Protein AF-S9V0T1-F1 (afdb_monomer_lite)

Organism: NCBI:txid28005

Foldseek 3Di:
DVVVCVVVVHDPVVDDDDDDDDPDDQDVVVVQADPVRHGPVVVVCVVCVVVVVVRVVPD

Secondary structure (DSSP, 8-state):
-HHHHHHTT--GGGS-------SPPP-TTTTSB-TTS-B-HHHHHHHTHHHHHHHHH--

Radius of gyration: 14.18 Å; chains: 1; bounding box: 34×17×36 Å

Structure (mmCIF, N/CA/C/O backbone):
data_AF-S9V0T1-F1
#
_entry.id   AF-S9V0T1-F1
#
loop_
_atom_site.group_PDB
_atom_site.id
_atom_site.type_symbol
_atom_site.label_atom_id
_atom_site.label_alt_id
_atom_site.label_comp_id
_atom_site.label_asym_id
_atom_site.label_entity_id
_atom_site.label_seq_id
_atom_site.pdbx_PDB_ins_code
_atom_site.Cartn_x
_atom_site.Cartn_y
_atom_site.Cartn_z
_atom_site.occupancy
_atom_site.B_iso_or_equiv
_atom_site.auth_seq_id
_atom_site.auth_comp_id
_atom_site.auth_asym_id
_atom_site.auth_atom_id
_atom_site.pdbx_PDB_model_num
ATOM 1 N N . MET A 1 1 ? -7.228 -7.990 12.035 1.00 80.06 1 MET A N 1
ATOM 2 C CA . MET A 1 1 ? -6.117 -7.054 12.345 1.00 80.06 1 MET A CA 1
ATOM 3 C C . MET A 1 1 ? -6.233 -6.368 13.703 1.00 80.06 1 MET A C 1
ATOM 5 O O . MET A 1 1 ? -5.207 -6.215 14.350 1.00 80.06 1 MET A O 1
ATOM 9 N N . GLN A 1 2 ? -7.432 -6.004 14.178 1.00 88.06 2 GLN A N 1
ATOM 10 C CA . GLN A 1 2 ? -7.611 -5.286 15.454 1.00 88.06 2 GLN A CA 1
ATOM 11 C C . GLN A 1 2 ? -6.965 -5.964 16.669 1.00 88.06 2 GLN A C 1
ATOM 13 O O . GLN A 1 2 ? -6.227 -5.324 17.412 1.00 88.06 2 GLN A O 1
ATOM 18 N N . GLN A 1 3 ? -7.178 -7.268 16.841 1.00 92.19 3 GLN A N 1
ATOM 19 C CA . GLN A 1 3 ? -6.572 -8.019 17.941 1.00 92.19 3 GLN A CA 1
ATOM 20 C C . GLN A 1 3 ? -5.036 -7.999 17.878 1.00 92.19 3 GLN A C 1
ATOM 22 O O . GLN A 1 3 ? -4.392 -7.650 18.862 1.00 92.19 3 GLN A O 1
ATOM 27 N N . SER A 1 4 ? -4.452 -8.308 16.715 1.00 93.19 4 SER A N 1
ATOM 28 C CA . SER A 1 4 ? -2.997 -8.322 16.509 1.00 93.19 4 SER A CA 1
ATOM 29 C C . SER A 1 4 ? -2.366 -6.940 16.704 1.00 93.19 4 SER A C 1
ATOM 31 O O . SER A 1 4 ? -1.321 -6.829 17.334 1.00 93.19 4 SER A O 1
ATOM 33 N N . GLY A 1 5 ? -3.015 -5.879 16.210 1.00 93.81 5 GLY A N 1
ATOM 34 C CA . GLY A 1 5 ? -2.547 -4.502 16.378 1.00 93.81 5 GLY A CA 1
ATOM 35 C C . GLY A 1 5 ? -2.538 -4.064 17.843 1.00 93.81 5 GLY A C 1
ATOM 36 O O . GLY A 1 5 ? -1.539 -3.526 18.315 1.00 93.81 5 GLY A O 1
ATOM 37 N N . ARG A 1 6 ? -3.607 -4.374 18.589 1.00 93.25 6 ARG A N 1
ATOM 38 C CA . ARG A 1 6 ? -3.687 -4.099 20.034 1.00 93.25 6 ARG A CA 1
ATOM 39 C C . ARG A 1 6 ? -2.651 -4.898 20.823 1.00 93.25 6 ARG A C 1
ATOM 41 O O . ARG A 1 6 ? -1.986 -4.333 21.683 1.00 93.25 6 ARG A O 1
ATOM 48 N N . ALA A 1 7 ? -2.470 -6.178 20.495 1.00 96.31 7 ALA A N 1
ATOM 49 C CA . ALA A 1 7 ? -1.444 -7.021 21.111 1.00 96.31 7 ALA A CA 1
ATOM 50 C C . ALA A 1 7 ? -0.019 -6.492 20.854 1.00 96.31 7 ALA A C 1
ATOM 52 O O . ALA A 1 7 ? 0.844 -6.613 21.716 1.00 96.31 7 ALA A O 1
ATOM 53 N N . ALA A 1 8 ? 0.214 -5.854 19.704 1.00 96.50 8 ALA A N 1
ATOM 54 C CA . ALA A 1 8 ? 1.479 -5.206 19.357 1.00 96.50 8 ALA A CA 1
ATOM 55 C C . ALA A 1 8 ? 1.625 -3.766 19.902 1.00 96.50 8 ALA A C 1
ATOM 57 O O . ALA A 1 8 ? 2.541 -3.055 19.487 1.00 96.50 8 ALA A O 1
ATOM 58 N N . GLY A 1 9 ? 0.724 -3.310 20.783 1.00 96.56 9 GLY A N 1
ATOM 59 C CA . GLY A 1 9 ? 0.783 -1.983 21.405 1.00 96.56 9 GLY A CA 1
ATOM 60 C C . GLY A 1 9 ? 0.495 -0.812 20.458 1.00 96.56 9 GLY A C 1
ATOM 61 O O . GLY A 1 9 ? 0.891 0.316 20.745 1.00 96.56 9 GLY A O 1
ATOM 62 N N . ARG A 1 10 ? -0.165 -1.060 19.319 1.00 96.44 10 ARG A N 1
ATOM 63 C CA . ARG A 1 10 ? -0.501 -0.020 18.335 1.00 96.44 10 ARG A CA 1
ATOM 64 C C . ARG A 1 10 ? -1.708 0.794 18.775 1.00 96.44 10 ARG A C 1
ATOM 66 O O . ARG A 1 10 ? -2.669 0.253 19.328 1.00 96.44 10 ARG A O 1
ATOM 73 N N . LYS A 1 11 ? -1.677 2.096 18.490 1.00 95.88 11 LYS A N 1
ATOM 74 C CA . LYS A 1 11 ? -2.829 2.983 18.678 1.00 95.88 11 LYS A CA 1
ATOM 75 C C . LYS A 1 11 ? -3.921 2.630 17.672 1.00 95.88 11 LYS A C 1
ATOM 77 O O . LYS A 1 11 ? -3.645 2.103 16.599 1.00 95.88 11 LYS A O 1
ATOM 82 N N . SER A 1 12 ? -5.169 2.957 17.999 1.00 92.38 12 SER A N 1
ATOM 83 C CA . SER A 1 12 ? -6.336 2.625 17.167 1.00 92.38 12 SER A CA 1
ATOM 84 C C . SER A 1 12 ? -6.202 3.089 15.712 1.00 92.38 12 SER A C 1
ATOM 86 O O . SER A 1 12 ? -6.534 2.328 14.809 1.00 92.38 12 SER A O 1
ATOM 88 N N . PHE A 1 13 ? -5.662 4.288 15.479 1.00 92.19 13 PHE A N 1
ATOM 89 C CA . PHE A 1 13 ? -5.480 4.862 14.140 1.00 92.19 13 PHE A CA 1
ATOM 90 C C . PHE A 1 13 ? -4.301 4.272 13.345 1.00 92.19 13 PHE A C 1
ATOM 92 O O . PHE A 1 13 ? -4.185 4.539 12.155 1.00 92.19 13 PHE A O 1
ATOM 99 N N . GLU A 1 14 ? -3.420 3.485 13.972 1.00 95.06 14 GLU A N 1
ATOM 100 C CA . GLU A 1 14 ? -2.333 2.772 13.280 1.00 95.06 14 GLU A CA 1
ATOM 101 C C . GLU A 1 14 ? -2.788 1.399 12.755 1.00 95.06 14 GLU A C 1
ATOM 103 O O . GLU A 1 14 ? -2.056 0.733 12.022 1.00 95.06 14 GLU A O 1
ATOM 108 N N . ILE A 1 15 ? -3.975 0.936 13.156 1.00 94.69 15 ILE A N 1
ATOM 109 C CA . ILE A 1 15 ? -4.491 -0.380 12.791 1.00 94.69 15 ILE A CA 1
ATOM 110 C C . ILE A 1 15 ? -5.330 -0.257 11.519 1.00 94.69 15 ILE A C 1
ATOM 112 O O . ILE A 1 15 ? -6.331 0.455 11.488 1.00 94.69 15 ILE A O 1
ATOM 116 N N . VAL A 1 16 ? -4.955 -1.017 10.489 1.00 92.38 16 VAL A N 1
ATOM 117 C CA . VAL A 1 16 ? -5.686 -1.087 9.216 1.00 92.38 16 VAL A CA 1
ATOM 118 C C . VAL A 1 16 ? -7.141 -1.513 9.455 1.00 92.38 16 VAL A C 1
ATOM 120 O O . VAL A 1 16 ? -7.400 -2.556 10.067 1.00 92.38 16 VAL A O 1
ATOM 123 N N . GLN A 1 17 ? -8.076 -0.697 8.964 1.00 90.62 17 GLN A N 1
ATOM 124 C CA . GLN A 1 17 ? -9.520 -0.895 9.137 1.00 90.62 17 GLN A CA 1
ATOM 125 C C . GLN A 1 17 ? -10.141 -1.676 7.977 1.00 90.62 17 GLN A C 1
ATOM 127 O O . GLN A 1 17 ? -10.850 -2.653 8.208 1.00 90.62 17 GLN A O 1
ATOM 132 N N . SER A 1 18 ? -9.794 -1.296 6.748 1.00 91.81 18 SER A N 1
ATOM 133 C CA . SER A 1 18 ? -10.328 -1.872 5.515 1.00 91.81 18 SER A CA 1
ATOM 134 C C . SER A 1 18 ? -9.190 -2.409 4.653 1.00 91.81 18 SER A C 1
ATOM 136 O O . SER A 1 18 ? -8.101 -1.837 4.619 1.00 91.81 18 SER A O 1
ATOM 138 N N . LEU A 1 19 ? -9.437 -3.522 3.967 1.00 92.12 19 LEU A N 1
ATOM 139 C CA . LEU A 1 19 ? -8.495 -4.147 3.043 1.00 92.12 19 LEU A CA 1
ATOM 140 C C . LEU A 1 19 ? -9.242 -4.610 1.794 1.00 92.12 19 LEU A C 1
ATOM 142 O O . LEU A 1 19 ? -10.380 -5.069 1.889 1.00 92.12 19 LEU A O 1
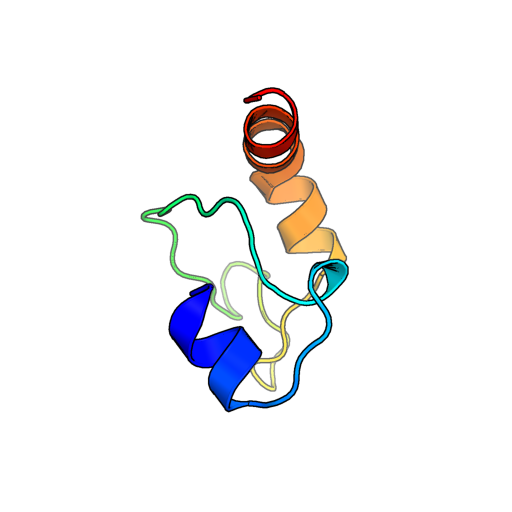ATOM 146 N N . LEU A 1 20 ? -8.584 -4.510 0.644 1.00 93.25 20 LEU A N 1
ATOM 147 C CA . LEU A 1 20 ? -9.042 -5.080 -0.616 1.00 93.25 20 LEU A CA 1
ATOM 148 C C . LEU A 1 20 ? -8.015 -6.108 -1.078 1.00 93.25 20 LEU A C 1
ATOM 150 O O . LEU A 1 20 ? -6.814 -5.846 -1.046 1.00 93.25 20 LEU A O 1
ATOM 154 N N . LEU A 1 21 ? -8.495 -7.271 -1.504 1.00 94.56 21 LEU A N 1
ATOM 155 C CA . LEU A 1 21 ? -7.662 -8.256 -2.178 1.00 94.56 21 LEU A CA 1
ATOM 156 C C . LEU A 1 21 ? -7.701 -7.976 -3.676 1.00 94.56 21 LEU A C 1
ATOM 158 O O . LEU A 1 21 ? -8.777 -7.918 -4.270 1.00 94.56 21 LEU A O 1
ATOM 162 N N . VAL A 1 22 ? -6.524 -7.813 -4.266 1.00 93.75 22 VAL A N 1
ATOM 163 C CA . VAL A 1 22 ? -6.337 -7.663 -5.709 1.00 93.75 22 VAL A CA 1
ATOM 164 C C . VAL A 1 22 ? -5.621 -8.899 -6.240 1.00 93.75 22 VAL A C 1
ATOM 166 O O . VAL A 1 22 ? -4.804 -9.493 -5.540 1.00 93.75 22 VAL A O 1
ATOM 169 N N . ASN A 1 23 ? -5.932 -9.292 -7.474 1.00 94.44 23 ASN A N 1
ATOM 170 C CA . ASN A 1 23 ? -5.248 -10.407 -8.138 1.00 94.44 23 ASN A CA 1
ATOM 171 C C . ASN A 1 23 ? -3.923 -9.981 -8.791 1.00 94.44 23 ASN A C 1
ATOM 173 O O . ASN A 1 23 ? -3.159 -10.831 -9.240 1.00 94.44 23 ASN A O 1
ATOM 177 N N . ASP A 1 24 ? -3.659 -8.677 -8.854 1.00 92.81 24 ASP A N 1
ATOM 178 C CA . ASP A 1 24 ? -2.438 -8.128 -9.427 1.00 92.81 24 ASP A CA 1
ATOM 179 C C . ASP A 1 24 ? -1.228 -8.408 -8.539 1.00 92.81 24 ASP A C 1
ATOM 181 O O . ASP A 1 24 ? -1.155 -7.966 -7.390 1.00 92.81 24 ASP A O 1
ATOM 185 N N . GLU A 1 25 ? -0.219 -9.055 -9.110 1.00 94.56 25 GLU A N 1
ATOM 186 C CA . GLU A 1 25 ? 1.083 -9.183 -8.469 1.00 94.56 25 GLU A CA 1
ATOM 187 C C . GLU A 1 25 ? 1.920 -7.909 -8.664 1.00 94.56 25 GLU A C 1
ATOM 189 O O . GLU A 1 25 ? 2.010 -7.344 -9.759 1.00 94.56 25 GLU A O 1
ATOM 194 N N . TRP A 1 26 ? 2.591 -7.449 -7.609 1.00 96.25 26 TRP A N 1
ATOM 195 C CA . TRP A 1 26 ? 3.512 -6.316 -7.685 1.00 96.25 26 TRP A CA 1
ATOM 196 C C . TRP A 1 26 ? 4.921 -6.792 -8.006 1.00 96.25 26 TRP A C 1
ATOM 198 O O . TRP A 1 26 ? 5.544 -7.495 -7.216 1.00 96.25 26 TRP A O 1
ATOM 208 N N . THR A 1 27 ? 5.453 -6.365 -9.151 1.00 96.94 27 THR A N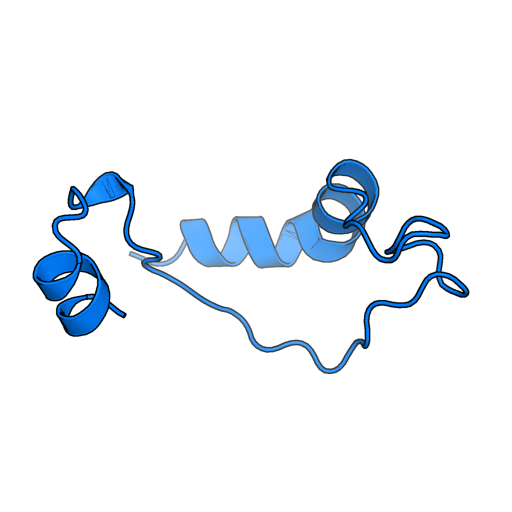 1
ATOM 209 C CA . THR A 1 27 ? 6.783 -6.777 -9.610 1.00 96.94 27 THR A CA 1
ATOM 210 C C . THR A 1 27 ? 7.620 -5.569 -10.017 1.00 96.94 27 THR A C 1
ATOM 212 O O . THR A 1 27 ? 7.110 -4.480 -10.291 1.00 96.94 27 THR A O 1
ATOM 215 N N . SER A 1 28 ? 8.942 -5.734 -10.077 1.00 97.00 28 SER A N 1
ATOM 216 C CA . SER A 1 28 ? 9.807 -4.700 -10.658 1.00 97.00 28 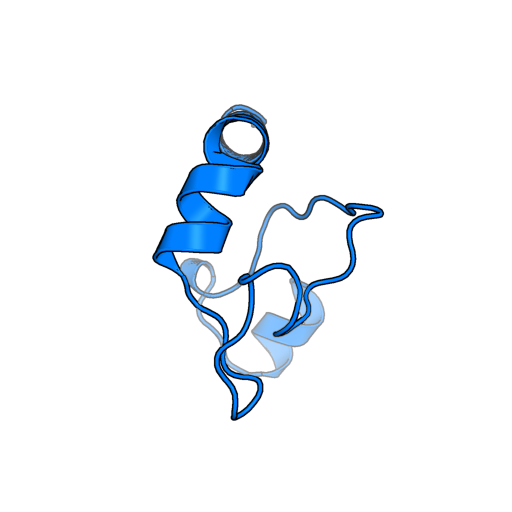SER A CA 1
ATOM 217 C C . SER A 1 28 ? 9.554 -4.549 -12.166 1.00 97.00 28 SER A C 1
ATOM 219 O O . SER A 1 28 ? 9.648 -3.438 -12.685 1.00 97.00 28 SER A O 1
ATOM 221 N N . ALA A 1 29 ? 9.172 -5.637 -12.853 1.00 95.69 29 ALA A N 1
ATOM 222 C CA . ALA A 1 29 ? 8.889 -5.665 -14.290 1.00 95.69 29 ALA A CA 1
ATOM 223 C C . ALA A 1 29 ? 7.649 -4.838 -14.670 1.00 95.69 29 ALA A C 1
ATOM 225 O O . ALA A 1 29 ? 7.684 -4.109 -15.656 1.00 95.69 29 ALA A O 1
ATOM 226 N N . ASN A 1 30 ? 6.584 -4.879 -13.859 1.00 95.19 30 ASN A N 1
ATOM 227 C CA . ASN A 1 30 ? 5.399 -4.033 -14.056 1.00 95.19 30 ASN A CA 1
ATOM 228 C C . ASN A 1 30 ? 5.509 -2.655 -13.378 1.00 95.19 30 ASN A C 1
ATOM 230 O O . ASN A 1 30 ? 4.517 -1.933 -13.241 1.00 95.19 30 ASN A O 1
ATOM 234 N N . GLY A 1 31 ? 6.712 -2.296 -12.923 1.00 96.44 31 GLY A N 1
ATOM 235 C CA . GLY A 1 31 ? 7.036 -0.985 -12.380 1.00 96.44 31 GLY A CA 1
ATOM 236 C C . GLY A 1 31 ? 6.549 -0.718 -10.956 1.00 96.44 31 GLY A C 1
ATOM 237 O O . GLY A 1 31 ? 6.946 0.314 -10.414 1.00 96.44 31 GLY A O 1
ATOM 238 N N . ALA A 1 32 ? 5.775 -1.618 -10.337 1.00 97.31 32 ALA A N 1
ATOM 239 C CA . ALA A 1 32 ? 5.244 -1.454 -8.979 1.00 97.31 32 ALA A CA 1
ATOM 240 C C . ALA A 1 32 ? 6.347 -1.419 -7.909 1.00 97.31 32 ALA A C 1
ATOM 242 O O . ALA A 1 32 ? 6.237 -0.715 -6.901 1.00 97.31 32 ALA A O 1
ATOM 243 N N . LEU A 1 33 ? 7.437 -2.156 -8.143 1.00 97.94 33 LEU A N 1
ATOM 244 C CA . LEU A 1 33 ? 8.577 -2.234 -7.236 1.00 97.94 33 LEU A CA 1
ATOM 245 C C . LEU A 1 33 ? 9.825 -1.561 -7.818 1.00 97.94 33 LEU A C 1
ATOM 247 O O . LEU A 1 33 ? 10.015 -1.453 -9.032 1.00 97.94 33 LEU A O 1
ATOM 251 N N . THR A 1 34 ? 10.715 -1.101 -6.941 1.00 97.00 34 THR A N 1
ATOM 252 C CA . THR A 1 34 ? 12.098 -0.771 -7.307 1.00 97.00 34 THR A CA 1
ATOM 253 C C . THR A 1 34 ? 12.879 -2.049 -7.629 1.00 97.00 34 THR A C 1
ATOM 255 O O . THR A 1 34 ? 12.422 -3.158 -7.349 1.00 97.00 34 THR A O 1
ATOM 258 N N . ALA A 1 35 ? 14.088 -1.914 -8.182 1.00 95.75 35 ALA A N 1
ATOM 259 C CA . ALA A 1 35 ? 14.978 -3.061 -8.394 1.00 95.75 35 ALA A CA 1
ATOM 260 C C . ALA A 1 35 ? 15.346 -3.784 -7.080 1.00 95.75 35 ALA A C 1
ATOM 262 O O . ALA A 1 35 ? 15.643 -4.970 -7.088 1.00 95.75 35 ALA A O 1
ATOM 263 N N . ALA A 1 36 ? 15.275 -3.083 -5.943 1.00 96.69 36 ALA A N 1
ATOM 264 C CA . ALA A 1 36 ? 15.508 -3.633 -4.608 1.00 96.69 36 ALA A CA 1
ATOM 265 C C . ALA A 1 36 ? 14.211 -4.097 -3.911 1.00 96.69 36 ALA A C 1
ATOM 267 O O . ALA A 1 36 ? 14.162 -4.139 -2.684 1.00 96.69 36 ALA A O 1
ATOM 268 N N . MET A 1 37 ? 13.144 -4.376 -4.672 1.00 96.12 37 MET A N 1
ATOM 269 C CA . MET A 1 37 ? 11.855 -4.883 -4.172 1.00 96.12 37 MET A CA 1
ATOM 270 C C . MET A 1 37 ? 11.141 -3.963 -3.164 1.00 96.12 37 MET A C 1
ATOM 272 O O . MET A 1 37 ? 10.279 -4.404 -2.407 1.00 96.12 37 MET A O 1
ATOM 276 N N . LYS A 1 38 ? 11.460 -2.661 -3.150 1.00 97.75 38 LYS A N 1
ATOM 277 C CA . LYS A 1 38 ? 10.699 -1.674 -2.365 1.00 97.75 38 LYS A CA 1
ATOM 278 C C . LYS A 1 38 ? 9.502 -1.183 -3.168 1.00 97.75 38 LYS A C 1
ATOM 280 O O . LYS A 1 38 ? 9.628 -0.951 -4.367 1.00 97.75 38 LYS A O 1
ATOM 285 N N . LEU A 1 39 ? 8.380 -0.940 -2.499 1.00 97.62 39 LEU A N 1
ATOM 286 C CA . LEU A 1 39 ? 7.197 -0.360 -3.131 1.00 97.62 39 LEU A CA 1
ATOM 287 C C . LEU A 1 39 ? 7.454 1.055 -3.638 1.00 97.62 39 LEU A C 1
ATOM 289 O O . LEU A 1 39 ? 7.946 1.912 -2.897 1.00 97.62 39 LEU A O 1
ATOM 293 N N . LYS A 1 40 ? 7.052 1.319 -4.880 1.00 97.75 40 LYS A N 1
ATOM 294 C CA . LYS A 1 40 ? 6.930 2.681 -5.395 1.00 97.75 40 LYS A CA 1
ATOM 295 C C . LYS A 1 40 ? 5.541 3.206 -5.050 1.00 97.75 40 LYS A C 1
ATOM 297 O O . LYS A 1 40 ? 4.604 2.998 -5.810 1.00 97.75 40 LYS A O 1
ATOM 302 N N . ARG A 1 41 ? 5.415 3.872 -3.896 1.00 97.44 41 ARG A N 1
ATOM 303 C CA . ARG A 1 41 ? 4.112 4.308 -3.346 1.00 97.44 41 ARG A CA 1
ATOM 304 C C . ARG A 1 41 ? 3.263 5.067 -4.362 1.00 97.44 41 ARG A C 1
ATOM 306 O O . ARG A 1 41 ? 2.160 4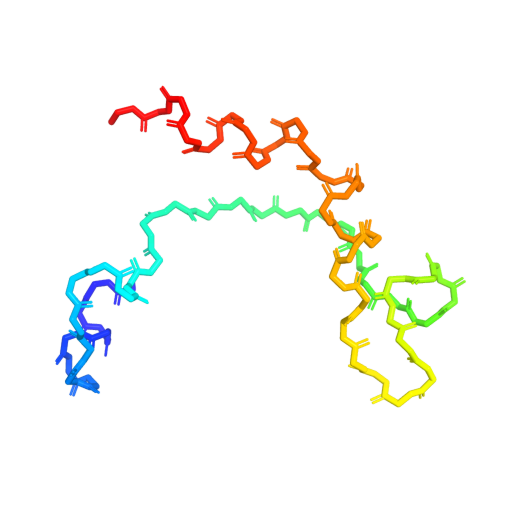.630 -4.624 1.00 97.44 41 ARG A O 1
ATOM 313 N N . GLN A 1 42 ? 3.836 6.073 -5.026 1.00 97.62 42 GLN A N 1
ATOM 314 C CA . GLN A 1 42 ? 3.134 6.851 -6.051 1.00 97.62 42 GLN A CA 1
ATOM 315 C C . GLN A 1 42 ? 2.493 5.973 -7.140 1.00 97.62 42 GLN A C 1
ATOM 317 O O . GLN A 1 42 ? 1.347 6.191 -7.504 1.00 97.62 42 GLN A O 1
ATOM 322 N N . VAL A 1 43 ? 3.200 4.944 -7.621 1.00 97.38 43 VAL A N 1
ATOM 323 C CA . VAL A 1 43 ? 2.677 4.042 -8.660 1.00 97.38 43 VAL A CA 1
ATOM 324 C C . VAL A 1 43 ? 1.502 3.218 -8.135 1.00 97.38 43 VAL A C 1
ATOM 326 O O . VAL A 1 43 ? 0.549 2.988 -8.869 1.00 97.38 43 VAL A O 1
ATOM 329 N N . ILE A 1 44 ? 1.570 2.754 -6.885 1.00 96.62 44 ILE A N 1
ATOM 330 C CA . ILE A 1 44 ? 0.482 2.000 -6.247 1.00 96.62 44 ILE A CA 1
ATOM 331 C C . ILE A 1 44 ? -0.721 2.911 -5.983 1.00 96.62 44 ILE A C 1
ATOM 333 O O . ILE A 1 44 ? -1.845 2.52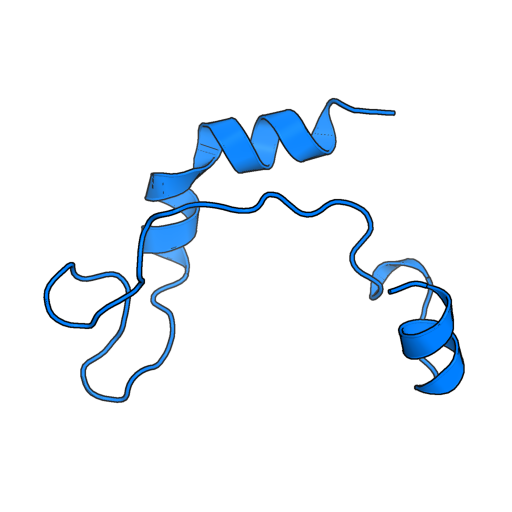1 -6.286 1.00 96.62 44 ILE A O 1
ATOM 337 N N . ASP A 1 45 ? -0.475 4.118 -5.471 1.00 96.50 45 ASP A N 1
ATOM 338 C CA . ASP A 1 45 ? -1.506 5.109 -5.160 1.00 96.50 45 ASP A CA 1
ATOM 339 C C . ASP A 1 45 ? -2.273 5.517 -6.424 1.00 96.50 45 ASP A C 1
ATOM 341 O O . ASP A 1 45 ? -3.497 5.550 -6.412 1.00 96.50 45 ASP A O 1
ATOM 345 N N . GLU A 1 46 ? -1.568 5.766 -7.533 1.00 97.75 46 GLU A N 1
ATOM 346 C CA . GLU A 1 46 ? -2.182 6.081 -8.828 1.00 97.75 46 GLU A CA 1
ATOM 347 C C . GLU A 1 46 ? -2.918 4.873 -9.425 1.00 97.75 46 GLU A C 1
ATOM 349 O O . GLU A 1 46 ? -4.022 5.019 -9.947 1.00 97.75 46 GLU A O 1
ATOM 354 N N . ARG A 1 47 ? -2.331 3.671 -9.338 1.00 96.56 47 ARG A N 1
ATOM 355 C CA . ARG A 1 47 ? -2.898 2.447 -9.927 1.00 96.56 47 ARG A CA 1
ATOM 356 C C . ARG A 1 47 ? -4.210 2.018 -9.272 1.00 96.56 47 ARG A C 1
ATOM 358 O O . ARG A 1 47 ? -5.074 1.528 -9.986 1.00 96.56 47 ARG A O 1
ATOM 365 N N . TYR A 1 48 ? -4.339 2.181 -7.955 1.00 96.94 48 TYR A N 1
ATOM 366 C CA . TYR A 1 48 ? -5.505 1.728 -7.181 1.00 96.94 48 TYR A CA 1
ATOM 367 C C . TYR A 1 48 ? -6.293 2.888 -6.556 1.00 96.94 48 TYR A C 1
ATOM 369 O O . TYR A 1 48 ? -6.931 2.723 -5.513 1.00 96.94 48 TYR A O 1
ATOM 377 N N . ALA A 1 49 ? -6.210 4.087 -7.140 1.00 96.62 49 ALA A N 1
ATOM 378 C CA . ALA A 1 49 ? -6.797 5.298 -6.568 1.00 96.62 49 ALA A CA 1
ATOM 379 C C . ALA A 1 49 ? -8.307 5.152 -6.306 1.00 96.62 49 ALA A C 1
ATOM 381 O O . ALA A 1 49 ? -8.797 5.536 -5.240 1.00 96.62 49 ALA A O 1
ATOM 382 N N . GLU A 1 50 ? -9.038 4.565 -7.255 1.00 96.19 50 GLU A N 1
ATOM 383 C CA . GLU A 1 50 ? -10.490 4.391 -7.164 1.00 96.19 50 GLU A CA 1
ATOM 384 C C . GLU A 1 50 ? -10.872 3.341 -6.115 1.00 96.19 50 GLU A C 1
ATOM 386 O O . GLU A 1 50 ? -11.775 3.566 -5.307 1.00 96.19 50 GLU A O 1
ATOM 391 N N . GLU A 1 51 ? -10.148 2.225 -6.054 1.00 95.31 51 GLU A N 1
ATOM 392 C CA . GLU A 1 51 ? -10.338 1.176 -5.058 1.00 95.31 51 GLU A CA 1
ATOM 393 C C . GLU A 1 51 ? -10.044 1.681 -3.645 1.00 95.31 51 GLU A C 1
ATOM 395 O O . GLU 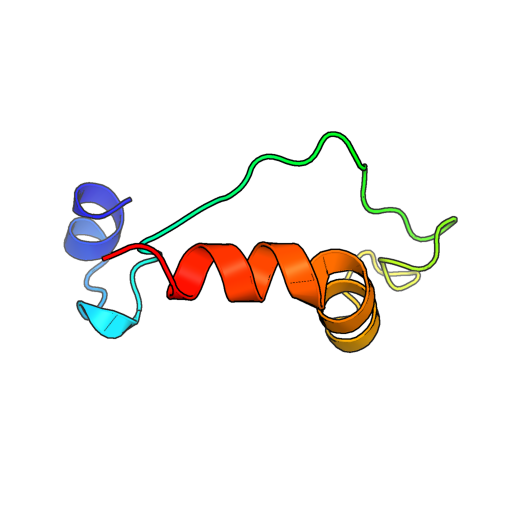A 1 51 ? -10.837 1.462 -2.727 1.00 95.31 51 GLU A O 1
ATOM 400 N N . ILE A 1 52 ? -8.926 2.392 -3.466 1.00 94.25 52 ILE A N 1
ATOM 401 C CA . ILE A 1 52 ? -8.554 3.003 -2.188 1.00 94.25 52 ILE A CA 1
ATOM 402 C C . ILE A 1 52 ? -9.646 3.982 -1.759 1.00 94.25 52 ILE A C 1
ATOM 404 O O . ILE A 1 52 ? -10.111 3.921 -0.622 1.00 94.25 52 ILE A O 1
ATOM 408 N N . LYS A 1 53 ? -10.114 4.844 -2.669 1.00 95.25 53 LYS A N 1
ATOM 409 C CA . LYS A 1 53 ? -11.205 5.782 -2.390 1.00 95.25 53 LYS A CA 1
ATOM 410 C C . LYS A 1 53 ? -12.489 5.055 -1.986 1.00 95.25 53 LYS A C 1
ATOM 412 O O . LYS A 1 53 ? -13.112 5.440 -0.999 1.00 95.25 53 LYS A O 1
ATOM 417 N N . ALA A 1 54 ? -12.856 3.979 -2.679 1.00 94.56 54 ALA A N 1
ATOM 418 C CA . ALA A 1 54 ? -14.026 3.171 -2.346 1.00 94.56 54 ALA A CA 1
ATOM 419 C C . ALA A 1 54 ? -13.933 2.525 -0.950 1.00 94.56 54 ALA A C 1
ATOM 421 O O . ALA A 1 54 ? -14.947 2.419 -0.260 1.00 94.56 54 ALA A O 1
ATOM 422 N N . LEU A 1 55 ? -12.731 2.147 -0.495 1.00 93.50 55 LEU A N 1
ATOM 423 C CA . LEU A 1 55 ? -12.518 1.605 0.854 1.00 93.50 55 LEU A CA 1
ATOM 424 C C . LEU A 1 55 ? -12.759 2.628 1.974 1.00 93.50 55 LEU A C 1
ATOM 426 O O . LEU A 1 55 ? -13.079 2.214 3.087 1.00 93.50 55 LEU A O 1
ATOM 430 N N . PHE A 1 56 ? -12.618 3.928 1.695 1.00 91.50 56 PHE A N 1
ATOM 431 C CA . PHE A 1 56 ? -12.890 5.007 2.655 1.00 91.50 56 PHE A CA 1
ATOM 432 C C . PHE A 1 56 ? -14.347 5.479 2.657 1.00 91.50 56 PHE A C 1
ATOM 434 O O . PHE A 1 56 ? -14.771 6.115 3.616 1.00 91.50 56 PHE A O 1
ATOM 441 N N . LEU A 1 57 ? -15.115 5.189 1.602 1.00 89.81 57 LEU A N 1
ATOM 442 C CA . LEU A 1 57 ? -16.539 5.541 1.521 1.00 89.81 57 LEU A CA 1
ATOM 443 C C . LEU A 1 57 ? -17.439 4.581 2.310 1.00 89.81 57 LEU A C 1
ATOM 445 O O . LEU A 1 57 ? -18.617 4.869 2.506 1.00 89.81 57 LEU A O 1
ATOM 449 N N . LYS A 1 58 ? -16.911 3.423 2.715 1.00 63.50 58 LYS A N 1
ATOM 450 C CA . LYS A 1 58 ? -17.650 2.406 3.458 1.00 63.50 58 LYS A CA 1
ATOM 451 C C . LYS A 1 58 ? -17.573 2.721 4.956 1.00 63.50 58 LYS A C 1
ATOM 453 O O . LYS A 1 58 ? -16.491 2.619 5.529 1.00 63.50 58 LYS A O 1
ATOM 458 N N . GLU A 1 59 ? -18.706 3.127 5.535 1.00 55.81 59 GLU A N 1
ATOM 459 C CA . GLU A 1 59 ? -18.898 3.311 6.987 1.00 55.81 59 GLU A CA 1
ATOM 460 C C . GLU A 1 59 ? -18.880 1.981 7.754 1.00 55.81 59 GLU A C 1
ATOM 462 O O . GLU A 1 59 ? -19.495 0.998 7.270 1.00 55.81 59 GLU A O 1
#

Sequence (59 aa):
MQQSGRAAGRKSFEIVQSLLLVNDEWTSANGALTAAMKLKRQVIDERYAEEIKALFLKE

pLDDT: mean 93.58, std 7.03, range [55.81, 97.94]